Protein AF-A0A7U9SPT0-F1 (afdb_monomer)

Seq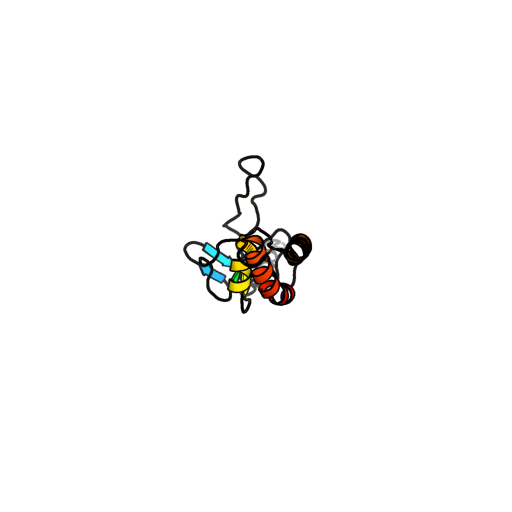uence (138 aa):
MKIDYNADRRRLTSGESEENMQTIKSGEHVFEIVDKVPCGYMIWNIGTNMVDGYLPLCRLKAAQPFQGGREIEVDTLKAIKVDGAQIILEAIGGGQDTPEKMEAYIKRYRNAKPGTWSYRQVQRMKAALPIMRKFAWN

Structure (mmCIF, N/CA/C/O backbone):
data_AF-A0A7U9SPT0-F1
#
_entry.id   AF-A0A7U9SPT0-F1
#
loop_
_atom_site.group_PDB
_atom_site.id
_atom_site.type_symbol
_atom_site.label_atom_id
_atom_site.label_alt_id
_atom_site.label_comp_id
_atom_site.label_asym_id
_atom_site.label_entity_id
_atom_site.label_seq_id
_atom_site.pdbx_PDB_ins_code
_atom_site.Cartn_x
_atom_site.Cartn_y
_atom_site.Cartn_z
_atom_site.occupancy
_atom_site.B_iso_or_equiv
_atom_site.auth_seq_id
_atom_site.auth_comp_id
_atom_site.auth_asym_id
_atom_site.auth_atom_id
_atom_site.pdbx_PDB_model_num
ATOM 1 N N . MET A 1 1 ? -47.749 20.061 38.892 1.00 45.03 1 MET A N 1
ATOM 2 C CA . MET A 1 1 ? -47.460 18.951 37.962 1.00 45.03 1 MET A CA 1
ATOM 3 C C . MET A 1 1 ? -45.988 19.067 37.584 1.00 45.03 1 MET A C 1
ATOM 5 O O . MET A 1 1 ? -45.636 19.998 36.875 1.00 45.03 1 MET A O 1
ATOM 9 N N . LYS A 1 2 ? -45.105 18.275 38.208 1.00 41.06 2 LYS A N 1
ATOM 10 C CA . LYS A 1 2 ? -43.655 18.342 37.959 1.00 41.06 2 LYS A CA 1
ATOM 11 C C . LYS A 1 2 ? -43.344 17.457 36.755 1.00 41.06 2 LYS A C 1
ATOM 13 O O . LYS A 1 2 ? -43.659 16.274 36.783 1.00 41.06 2 LYS A O 1
ATOM 18 N N . ILE A 1 3 ? -42.796 18.053 35.703 1.00 46.25 3 ILE A N 1
ATOM 19 C CA . ILE A 1 3 ? -42.290 17.330 34.538 1.00 46.25 3 ILE A CA 1
ATOM 20 C C . ILE A 1 3 ? -40.880 16.865 34.910 1.00 46.25 3 ILE A C 1
ATOM 22 O O . ILE A 1 3 ? -39.985 17.692 35.084 1.00 46.25 3 ILE A O 1
ATOM 26 N N . ASP A 1 4 ? -40.692 15.558 35.088 1.00 43.16 4 ASP A N 1
ATOM 27 C CA . ASP A 1 4 ? -39.376 14.967 35.339 1.00 43.16 4 ASP A CA 1
ATOM 28 C C . ASP A 1 4 ? -38.558 14.936 34.039 1.00 43.16 4 ASP A C 1
ATOM 30 O O . ASP A 1 4 ? -38.609 13.992 33.253 1.00 43.16 4 ASP A O 1
ATOM 34 N N 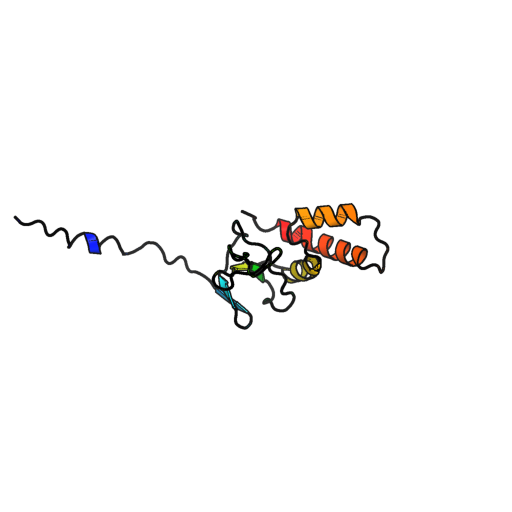. TYR A 1 5 ? -37.750 15.978 33.839 1.00 46.41 5 TYR A N 1
ATOM 35 C CA . TYR A 1 5 ? -36.860 16.178 32.682 1.00 46.41 5 TYR A CA 1
ATOM 36 C C . TYR A 1 5 ? -35.788 15.076 32.501 1.00 46.41 5 TYR A C 1
ATOM 38 O O . TYR A 1 5 ? -35.106 15.018 31.479 1.00 46.41 5 TYR A O 1
ATOM 46 N N . ASN A 1 6 ? -35.623 14.196 33.494 1.00 51.50 6 ASN A N 1
ATOM 47 C CA . ASN A 1 6 ? -34.621 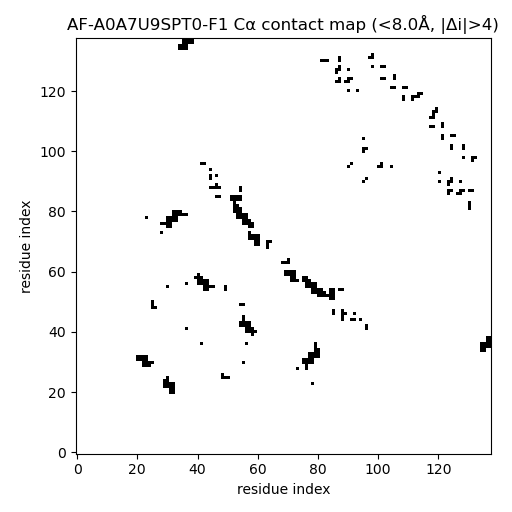13.126 33.507 1.00 51.50 6 ASN A CA 1
ATOM 48 C C . ASN A 1 6 ? -35.141 11.775 32.985 1.00 51.50 6 ASN A C 1
ATOM 50 O O . ASN A 1 6 ? -34.344 10.849 32.816 1.00 51.50 6 ASN A O 1
ATOM 54 N N . ALA A 1 7 ? -36.445 11.643 32.720 1.00 47.44 7 ALA A N 1
ATOM 55 C CA . ALA A 1 7 ? -37.024 10.413 32.178 1.00 47.44 7 ALA A CA 1
ATOM 56 C C . ALA A 1 7 ? -36.865 10.303 30.648 1.00 47.44 7 ALA A C 1
ATOM 58 O O . ALA A 1 7 ? -36.683 9.199 30.136 1.00 47.44 7 ALA A O 1
ATOM 59 N N . ASP A 1 8 ? -36.829 11.433 29.932 1.00 42.84 8 ASP A N 1
ATOM 60 C CA . ASP A 1 8 ? -36.729 11.453 28.462 1.00 42.84 8 ASP A CA 1
ATOM 61 C C . ASP A 1 8 ? -35.293 11.392 27.926 1.00 42.84 8 ASP A C 1
ATOM 63 O O . ASP A 1 8 ? -35.071 11.057 26.763 1.00 42.84 8 ASP A O 1
ATOM 67 N N . ARG A 1 9 ? -34.277 11.614 28.770 1.00 44.53 9 ARG A N 1
ATOM 68 C CA . ARG A 1 9 ? -32.869 11.537 28.338 1.00 44.53 9 ARG A CA 1
ATOM 69 C C . ARG A 1 9 ? -32.308 10.112 28.283 1.00 44.53 9 ARG A C 1
ATOM 71 O O . ARG A 1 9 ? -31.239 9.910 27.721 1.00 44.53 9 ARG A O 1
ATOM 78 N N . ARG A 1 10 ? -33.021 9.119 28.834 1.00 42.81 10 ARG A N 1
ATOM 79 C CA . ARG A 1 10 ? -32.641 7.692 28.758 1.00 42.81 10 ARG A CA 1
ATOM 80 C C . ARG A 1 10 ? -33.247 6.952 27.565 1.00 42.81 10 ARG A C 1
ATOM 82 O O . ARG A 1 10 ? -33.009 5.760 27.419 1.00 42.81 10 ARG A O 1
ATOM 89 N N . ARG A 1 11 ? -34.028 7.635 26.722 1.00 40.56 11 ARG A N 1
ATOM 90 C CA . ARG A 1 11 ? -34.641 7.050 25.519 1.00 40.56 11 ARG A CA 1
ATOM 91 C C . ARG A 1 11 ? -33.990 7.502 24.204 1.00 40.56 11 ARG A C 1
ATOM 93 O O . ARG A 1 11 ? -34.453 7.113 23.142 1.00 40.56 11 ARG A O 1
ATOM 100 N N . LEU A 1 12 ? -32.904 8.276 24.284 1.00 45.22 12 LEU A N 1
ATOM 101 C CA . LEU A 1 12 ? -32.119 8.763 23.139 1.00 45.22 12 LEU A CA 1
ATOM 102 C C . LEU A 1 12 ? -30.729 8.106 23.022 1.00 45.22 12 LEU A C 1
ATOM 104 O O . LEU A 1 12 ? -29.913 8.548 22.227 1.00 45.22 12 LEU A O 1
ATOM 108 N N . THR A 1 13 ? -30.448 7.045 23.787 1.00 48.00 13 THR A N 1
ATOM 109 C CA . THR A 1 13 ? -29.174 6.295 23.723 1.00 48.00 13 THR A CA 1
ATOM 110 C C . THR A 1 13 ? -29.396 4.810 23.448 1.00 48.00 13 THR A C 1
ATOM 112 O O . THR A 1 13 ? -28.763 3.948 24.053 1.00 48.00 13 THR A O 1
ATOM 115 N N . SER A 1 14 ? -30.346 4.491 22.578 1.00 47.62 14 SER A N 1
ATOM 116 C CA . SER A 1 14 ? -30.596 3.119 22.144 1.00 47.62 14 SER A CA 1
ATOM 117 C C . SER A 1 14 ? -30.847 3.115 20.644 1.00 47.62 14 SER A C 1
ATOM 119 O O . SER A 1 14 ? -31.975 3.349 20.215 1.00 47.62 14 SER A O 1
ATOM 121 N N . GLY A 1 15 ? -29.788 2.849 19.873 1.00 49.12 15 GLY A N 1
ATOM 122 C CA . GLY A 1 15 ? -29.923 2.341 18.509 1.00 49.12 15 GLY A CA 1
ATOM 123 C C . GLY A 1 15 ? -29.281 3.146 17.379 1.00 49.12 15 GLY A C 1
ATOM 124 O O . GLY A 1 15 ? -29.824 3.113 16.281 1.00 49.12 15 GLY A O 1
ATOM 125 N N . GLU A 1 16 ? -28.148 3.823 17.587 1.00 48.31 16 GLU A N 1
ATOM 126 C CA . GLU A 1 16 ? -27.241 4.057 16.453 1.00 48.31 16 GLU A CA 1
ATOM 127 C C . GLU A 1 16 ? -26.410 2.782 16.284 1.00 48.31 16 GLU A C 1
ATOM 129 O O . GLU A 1 16 ? -25.759 2.314 17.215 1.00 48.31 16 GLU A O 1
ATOM 134 N N . SER A 1 17 ? -26.586 2.149 15.130 1.00 46.91 17 SER A N 1
ATOM 135 C CA . SER A 1 17 ? -26.110 0.823 14.761 1.00 46.91 17 SER A CA 1
ATOM 136 C C . SER A 1 17 ? -24.644 0.584 15.126 1.00 46.91 17 SER A C 1
ATOM 138 O O . SER A 1 17 ? -23.757 1.229 14.570 1.00 46.91 17 SER A O 1
ATOM 140 N N . GLU A 1 18 ? -24.387 -0.431 15.957 1.00 50.00 18 GLU A N 1
ATOM 141 C CA . GLU A 1 18 ? -23.188 -1.260 15.806 1.00 50.00 18 GLU A CA 1
ATOM 142 C C . GLU A 1 18 ? -23.271 -1.885 14.404 1.00 50.00 18 GLU A C 1
ATOM 144 O O . GLU A 1 18 ? -23.750 -3.004 14.218 1.00 50.00 18 GLU A O 1
ATOM 149 N N . GLU A 1 19 ? -22.907 -1.118 13.372 1.00 57.28 19 GLU A N 1
ATOM 150 C CA . GLU A 1 19 ? -22.562 -1.690 12.079 1.00 57.28 19 GLU A CA 1
ATOM 151 C C . GLU A 1 19 ? -21.536 -2.777 12.378 1.00 57.28 19 GLU A C 1
ATOM 153 O O . GLU A 1 19 ? -20.555 -2.513 13.069 1.00 57.28 19 GLU A O 1
ATOM 158 N N . ASN A 1 20 ? -21.820 -4.011 11.953 1.00 59.94 20 ASN A N 1
ATOM 159 C CA . ASN A 1 20 ? -20.987 -5.185 12.194 1.00 59.94 20 ASN A CA 1
ATOM 160 C C . ASN A 1 20 ? -19.541 -4.899 11.768 1.00 59.94 20 ASN A C 1
ATOM 162 O O . ASN A 1 20 ? -19.173 -5.128 10.615 1.00 59.94 20 ASN A O 1
ATOM 166 N N . MET A 1 21 ? -18.733 -4.386 12.695 1.00 69.62 21 MET A N 1
ATOM 167 C CA . MET A 1 21 ? -17.370 -3.957 12.438 1.00 69.62 21 MET A CA 1
ATOM 168 C C . MET A 1 21 ? -16.524 -5.218 12.330 1.00 69.62 21 MET A C 1
ATOM 170 O O . MET A 1 21 ? -16.062 -5.786 13.321 1.00 69.62 21 MET A O 1
ATOM 174 N N . GLN A 1 22 ? -16.408 -5.725 11.105 1.00 93.25 22 GLN A N 1
ATOM 175 C CA . GLN A 1 22 ? -15.621 -6.914 10.832 1.00 93.25 22 GLN A CA 1
ATOM 176 C C . GLN A 1 22 ? -14.145 -6.571 10.997 1.00 93.25 22 GLN A C 1
ATOM 178 O O . GLN A 1 22 ? -13.674 -5.537 10.528 1.00 93.25 22 GLN A O 1
ATOM 183 N N . THR A 1 23 ? -13.405 -7.449 11.666 1.00 96.06 23 THR A N 1
ATOM 184 C CA . THR A 1 23 ? -11.971 -7.268 11.886 1.00 96.06 23 THR A CA 1
ATOM 185 C C . THR A 1 23 ? -11.195 -8.498 11.451 1.00 96.06 23 THR A C 1
ATOM 187 O O . THR A 1 23 ? -11.719 -9.613 11.410 1.00 96.06 23 THR A O 1
ATOM 190 N N . ILE A 1 24 ? -9.921 -8.294 11.130 1.00 96.19 24 ILE A N 1
ATOM 191 C CA . ILE A 1 24 ? -8.961 -9.361 10.874 1.00 96.19 24 ILE A CA 1
ATOM 192 C C . ILE A 1 24 ? -7.696 -9.129 11.693 1.00 96.19 24 ILE A C 1
ATOM 194 O O . ILE A 1 24 ? -7.238 -8.000 11.849 1.00 96.19 24 ILE A O 1
ATOM 198 N N . LYS A 1 25 ? -7.120 -10.210 12.221 1.00 95.38 25 LYS A N 1
ATOM 199 C CA . LYS A 1 25 ? -5.864 -10.173 12.972 1.00 95.38 25 LYS A CA 1
ATOM 200 C C . LYS A 1 25 ? -4.709 -10.650 12.093 1.00 95.38 25 LYS A C 1
ATOM 202 O O . LYS A 1 25 ? -4.804 -11.720 11.498 1.00 95.38 25 LYS A O 1
ATOM 207 N N . SER A 1 26 ? -3.615 -9.891 12.067 1.00 93.31 26 SER A N 1
ATOM 208 C CA . SER A 1 26 ? -2.333 -10.312 11.489 1.00 93.31 26 SER A CA 1
ATOM 209 C C . SER A 1 26 ? -1.216 -10.063 12.499 1.00 93.31 26 SER A C 1
ATOM 211 O O . SER A 1 26 ? -0.914 -8.915 12.828 1.00 93.31 26 SER A O 1
ATOM 213 N N . GLY A 1 27 ? -0.626 -11.134 13.036 1.00 91.19 27 GLY A N 1
ATOM 214 C CA . GLY A 1 27 ? 0.336 -11.033 14.136 1.00 91.19 27 GLY A CA 1
ATOM 215 C C . GLY A 1 27 ? -0.282 -10.372 15.374 1.00 91.19 27 GLY A C 1
ATOM 216 O O . GLY A 1 27 ? -1.294 -10.843 15.894 1.00 91.19 27 GLY A O 1
ATOM 217 N N . GLU A 1 28 ? 0.320 -9.280 15.839 1.00 92.81 28 GLU A N 1
ATOM 218 C CA . GLU A 1 28 ? -0.157 -8.490 16.985 1.00 92.81 28 GLU A CA 1
ATOM 219 C C . GLU A 1 28 ? -1.158 -7.393 16.592 1.00 92.81 28 GLU A C 1
ATOM 221 O O . GLU A 1 28 ? -1.758 -6.762 17.459 1.00 92.81 28 GLU A O 1
ATOM 226 N N . HIS A 1 29 ? -1.371 -7.175 15.294 1.00 95.12 29 HIS A N 1
ATOM 227 C CA . HIS A 1 29 ? -2.207 -6.095 14.789 1.00 95.12 29 HIS A CA 1
ATOM 228 C C . HIS A 1 29 ? -3.624 -6.573 14.470 1.00 95.12 29 HIS A C 1
ATOM 230 O O . HIS A 1 29 ? -3.825 -7.653 13.907 1.00 95.12 29 HIS A O 1
ATOM 236 N N . VAL A 1 30 ? -4.605 -5.735 14.802 1.00 95.94 30 VAL A N 1
ATOM 237 C CA . VAL A 1 30 ? -6.014 -5.913 14.444 1.00 95.94 30 VAL A CA 1
ATOM 238 C C . VAL A 1 30 ? -6.384 -4.827 13.444 1.00 95.94 30 VAL A C 1
ATOM 240 O O . VAL 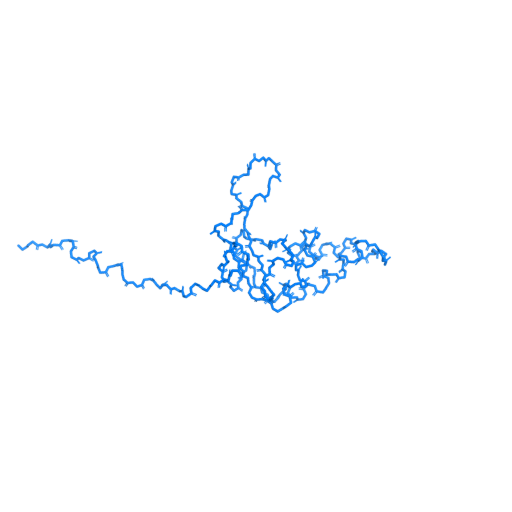A 1 30 ? -6.083 -3.656 13.656 1.00 95.94 30 VAL A O 1
ATOM 243 N N . PHE A 1 31 ? -7.018 -5.232 12.352 1.00 97.31 31 PHE A N 1
ATOM 244 C CA . PHE A 1 31 ? -7.419 -4.362 11.258 1.00 97.31 31 PHE A CA 1
ATOM 245 C C . PHE A 1 31 ? -8.935 -4.371 11.148 1.00 97.31 31 PHE A C 1
ATOM 247 O O . PHE A 1 31 ? -9.545 -5.438 11.082 1.00 97.31 31 PHE A O 1
ATOM 254 N N . GLU A 1 32 ? -9.533 -3.192 11.077 1.00 97.62 32 GLU A N 1
ATOM 255 C CA . GLU A 1 32 ? -10.931 -3.028 10.685 1.00 97.62 32 GLU A CA 1
ATOM 256 C C . GLU A 1 32 ? -11.075 -3.247 9.173 1.00 97.62 32 GLU A C 1
ATOM 258 O O . GLU A 1 32 ? -10.324 -2.680 8.375 1.00 97.62 32 GLU A O 1
ATOM 263 N N . ILE A 1 33 ? -12.019 -4.089 8.764 1.00 96.81 33 ILE A N 1
ATOM 264 C CA . ILE A 1 33 ? -12.279 -4.368 7.353 1.00 96.81 33 ILE A CA 1
ATOM 265 C C . ILE A 1 33 ? -13.145 -3.248 6.779 1.00 96.81 33 ILE A C 1
ATOM 267 O O . ILE A 1 33 ? -14.207 -2.941 7.310 1.00 96.81 33 ILE A O 1
ATOM 271 N N . VAL A 1 34 ? -12.692 -2.666 5.670 1.00 96.06 34 VAL A N 1
ATOM 272 C CA . VAL A 1 34 ? -13.379 -1.585 4.955 1.00 96.06 34 VAL A CA 1
ATOM 273 C C . VAL A 1 34 ? -13.456 -1.886 3.459 1.00 96.06 34 VAL A C 1
ATOM 275 O O . VAL A 1 34 ? -12.598 -2.574 2.905 1.00 96.06 34 VAL A O 1
ATOM 278 N N . ASP A 1 35 ? -14.455 -1.325 2.779 1.00 94.25 35 ASP A N 1
ATOM 279 C CA . ASP A 1 35 ? -14.688 -1.581 1.346 1.00 94.25 35 ASP A CA 1
ATOM 280 C C . ASP A 1 35 ? -13.865 -0.678 0.409 1.00 94.25 35 ASP A C 1
ATOM 282 O O . ASP A 1 35 ? -13.779 -0.914 -0.798 1.00 94.25 35 ASP A O 1
ATOM 286 N N . LYS A 1 36 ? -13.270 0.391 0.946 1.00 94.31 36 LYS A N 1
ATOM 287 C CA . LYS A 1 36 ? -12.526 1.405 0.187 1.00 94.31 36 LYS A CA 1
ATOM 288 C C . LYS A 1 36 ? -11.410 2.022 1.013 1.00 94.31 36 LYS A C 1
ATOM 290 O O . LYS A 1 36 ? -11.478 2.003 2.239 1.00 94.31 36 LYS A O 1
ATOM 295 N N . VAL A 1 37 ? -10.410 2.603 0.349 1.00 95.56 37 VAL A N 1
ATOM 296 C CA . VAL A 1 37 ? -9.299 3.288 1.030 1.00 95.56 37 VAL A CA 1
ATOM 297 C C . VAL A 1 37 ? -9.832 4.591 1.633 1.00 95.56 37 VAL A C 1
ATOM 299 O O . VAL A 1 37 ? -10.262 5.456 0.867 1.00 95.56 37 VAL A O 1
ATOM 302 N N . PRO A 1 38 ? -9.852 4.764 2.969 1.00 95.56 38 PRO A N 1
ATOM 303 C CA . PRO A 1 38 ? -10.352 5.994 3.571 1.00 95.56 38 PRO A CA 1
ATOM 304 C C . PRO A 1 38 ? -9.377 7.159 3.378 1.00 95.56 38 PRO A C 1
ATOM 306 O O . PRO A 1 38 ? -8.165 6.963 3.291 1.00 95.56 38 PRO A O 1
ATOM 309 N N . CYS A 1 39 ? -9.899 8.386 3.395 1.00 93.75 39 CYS A N 1
ATOM 310 C CA . CYS A 1 39 ? -9.072 9.584 3.280 1.00 93.75 3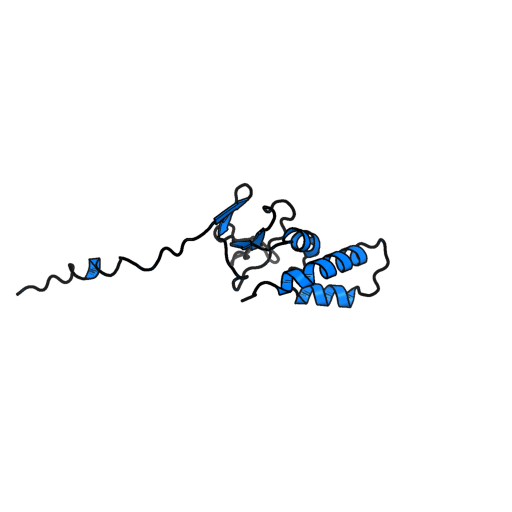9 CYS A CA 1
ATOM 311 C C . CYS A 1 39 ? -8.013 9.630 4.398 1.00 93.75 39 CYS A C 1
ATOM 313 O O . CYS A 1 39 ? -8.296 9.348 5.566 1.00 93.75 39 CYS A O 1
ATOM 315 N N . GLY A 1 40 ? -6.775 9.960 4.024 1.00 93.62 40 GLY A N 1
ATOM 316 C CA . GLY A 1 40 ? -5.623 9.994 4.930 1.00 93.62 40 GLY A CA 1
ATOM 317 C C . GLY A 1 40 ? -4.975 8.633 5.207 1.00 93.62 40 GLY A C 1
ATOM 318 O O . GLY A 1 40 ? -3.936 8.596 5.868 1.00 93.62 40 GLY A O 1
ATOM 319 N N . TYR A 1 41 ? -5.536 7.535 4.691 1.00 96.38 41 TYR A N 1
ATOM 320 C CA . TYR A 1 41 ? -4.913 6.215 4.746 1.00 96.38 41 TYR A CA 1
ATOM 321 C C . TYR A 1 41 ? -4.111 5.925 3.475 1.00 96.38 41 TYR A C 1
ATOM 323 O O . TYR A 1 41 ? -4.393 6.430 2.391 1.00 96.38 41 TYR A O 1
ATOM 331 N N . MET A 1 42 ? -3.099 5.079 3.622 1.00 95.06 42 MET A N 1
ATOM 332 C CA . MET A 1 42 ? -2.244 4.571 2.555 1.00 95.06 42 MET A CA 1
ATOM 333 C C . MET A 1 42 ? -2.025 3.072 2.736 1.00 95.06 42 MET A C 1
ATOM 335 O O . MET A 1 42 ? -2.220 2.538 3.829 1.00 95.06 42 MET A O 1
ATOM 339 N N . ILE A 1 43 ? -1.586 2.391 1.679 1.00 96.06 43 ILE A N 1
ATOM 340 C CA . ILE A 1 43 ? -1.254 0.969 1.771 1.00 96.06 43 ILE A CA 1
ATOM 341 C C . ILE A 1 43 ? 0.009 0.803 2.619 1.00 96.06 43 ILE A C 1
ATOM 343 O O . ILE A 1 43 ? 1.056 1.389 2.329 1.00 96.06 43 ILE A O 1
ATOM 347 N N . TRP A 1 44 ? -0.067 -0.033 3.651 1.00 94.88 44 TRP A N 1
ATOM 348 C CA . TRP A 1 44 ? 1.073 -0.297 4.513 1.00 94.88 44 TRP A CA 1
ATOM 349 C C . TRP A 1 44 ? 1.995 -1.348 3.885 1.00 94.88 44 TRP A C 1
ATOM 351 O O . TRP A 1 44 ? 1.634 -2.511 3.719 1.00 94.88 44 TRP A O 1
ATOM 361 N N . ASN A 1 45 ? 3.217 -0.951 3.535 1.00 92.31 45 ASN A N 1
ATOM 362 C CA . ASN A 1 45 ? 4.215 -1.847 2.951 1.00 92.31 45 ASN A CA 1
ATOM 363 C C . ASN A 1 45 ? 4.833 -2.793 4.001 1.00 92.31 45 ASN A C 1
ATOM 365 O O . ASN A 1 45 ? 5.960 -2.585 4.447 1.00 92.31 45 ASN A O 1
ATOM 369 N N . ILE A 1 46 ? 4.075 -3.819 4.393 1.00 90.06 46 ILE A N 1
ATOM 370 C CA . ILE A 1 46 ? 4.503 -4.886 5.317 1.00 90.06 46 ILE A CA 1
ATOM 371 C C . ILE A 1 46 ? 4.736 -6.233 4.619 1.00 90.06 46 ILE A C 1
ATOM 373 O O . ILE A 1 46 ? 5.097 -7.208 5.278 1.00 90.06 46 ILE A O 1
ATOM 377 N N . GLY A 1 47 ? 4.566 -6.287 3.292 1.00 85.88 47 GLY A N 1
ATOM 378 C CA . GLY A 1 47 ? 4.799 -7.482 2.480 1.00 85.88 47 GLY A CA 1
ATOM 379 C C . GLY A 1 47 ? 3.997 -8.694 2.962 1.00 85.88 47 GLY A C 1
ATOM 380 O O . GLY A 1 47 ? 2.827 -8.579 3.316 1.00 85.88 47 GLY A O 1
ATOM 381 N N . THR A 1 48 ? 4.658 -9.848 3.039 1.00 86.94 48 THR A N 1
ATOM 382 C CA . THR A 1 48 ? 4.066 -11.145 3.417 1.00 86.94 48 THR A CA 1
ATOM 383 C C . THR A 1 48 ? 3.596 -11.233 4.872 1.00 86.94 48 THR A C 1
ATOM 385 O O . THR A 1 48 ? 3.092 -12.271 5.282 1.00 86.94 48 THR A O 1
ATOM 388 N N . ASN A 1 49 ? 3.765 -10.176 5.674 1.00 90.38 49 ASN A N 1
ATOM 389 C CA . ASN A 1 49 ? 3.252 -10.127 7.045 1.00 90.38 49 ASN A CA 1
ATOM 390 C C . ASN A 1 49 ? 1.744 -9.835 7.107 1.00 90.38 49 ASN A C 1
ATOM 392 O O . ASN A 1 49 ? 1.171 -9.846 8.197 1.00 90.38 49 ASN A O 1
ATOM 396 N N . MET A 1 50 ? 1.101 -9.540 5.971 1.00 94.25 50 MET A N 1
ATOM 397 C CA . MET A 1 50 ? -0.354 -9.444 5.889 1.00 94.25 50 MET A CA 1
ATOM 398 C C . MET A 1 50 ? -0.978 -10.780 5.490 1.00 94.25 50 MET A C 1
ATOM 400 O O . MET A 1 50 ? -0.445 -11.484 4.634 1.00 94.25 50 MET A O 1
ATOM 404 N N . VAL A 1 51 ? -2.139 -11.084 6.075 1.00 93.81 51 VAL A N 1
ATOM 405 C CA . VAL A 1 51 ? -2.965 -12.236 5.695 1.00 93.81 51 VAL A CA 1
ATOM 406 C C . VAL A 1 51 ? -3.322 -12.185 4.205 1.00 93.81 51 VAL A C 1
ATOM 408 O O . VAL A 1 51 ? -3.726 -11.143 3.683 1.00 93.81 51 VAL A O 1
ATOM 411 N N . ASP A 1 52 ? -3.219 -13.331 3.533 1.00 94.12 52 ASP A N 1
ATOM 412 C CA . ASP A 1 52 ? -3.548 -13.465 2.115 1.00 94.12 52 ASP A CA 1
ATOM 413 C C . ASP A 1 52 ? -4.975 -13.008 1.792 1.00 94.12 52 ASP A C 1
ATOM 415 O O . ASP A 1 52 ? -5.935 -13.289 2.510 1.00 94.12 52 ASP A O 1
ATOM 419 N N . GLY A 1 53 ? -5.106 -12.293 0.672 1.00 94.75 53 GLY A N 1
ATOM 420 C CA . GLY A 1 53 ? -6.375 -11.717 0.224 1.00 94.75 53 GLY A CA 1
ATOM 421 C C . GLY A 1 53 ? -6.752 -10.400 0.906 1.00 94.75 53 GLY A C 1
ATOM 422 O O . GLY A 1 53 ? -7.800 -9.844 0.582 1.00 94.75 53 GLY A O 1
ATOM 423 N N . TYR A 1 54 ? -5.916 -9.871 1.804 1.00 96.38 54 TYR A N 1
ATOM 424 C CA . TYR A 1 54 ? -6.149 -8.582 2.452 1.00 96.38 54 TYR A CA 1
ATOM 425 C C . TYR A 1 54 ? -5.020 -7.596 2.177 1.00 96.38 54 TYR A C 1
ATOM 427 O O . TYR A 1 54 ? -3.836 -7.918 2.254 1.00 96.38 54 TYR A O 1
ATOM 435 N N . LEU A 1 55 ? -5.407 -6.364 1.866 1.00 96.62 55 LEU A N 1
ATOM 436 C CA . LEU A 1 55 ? -4.507 -5.246 1.647 1.00 96.62 55 LEU A CA 1
ATOM 437 C C . LEU A 1 55 ? -4.515 -4.360 2.903 1.00 96.62 55 LEU A C 1
ATOM 439 O O . LEU A 1 55 ? -5.565 -3.798 3.219 1.00 96.62 55 LEU A O 1
ATOM 443 N N . PRO A 1 56 ? -3.394 -4.233 3.631 1.00 97.25 56 PRO A N 1
ATOM 444 C CA . PRO A 1 56 ? -3.336 -3.479 4.871 1.00 97.25 56 PRO A CA 1
ATOM 445 C C . PRO A 1 56 ? -3.247 -1.983 4.579 1.00 97.25 56 PRO A C 1
ATOM 447 O O . PRO A 1 56 ? -2.507 -1.541 3.700 1.00 97.25 56 PRO A O 1
ATOM 450 N N . LEU A 1 57 ? -3.965 -1.202 5.369 1.00 97.44 57 LEU A N 1
ATOM 451 C CA . LEU A 1 57 ? -4.012 0.246 5.322 1.00 97.44 57 LEU A CA 1
ATOM 452 C C . LEU A 1 57 ? -3.565 0.818 6.664 1.00 97.44 57 LEU A C 1
ATOM 454 O O . LEU A 1 57 ? -3.983 0.363 7.732 1.00 97.44 57 LEU A O 1
ATOM 458 N N . CYS A 1 58 ? -2.756 1.864 6.600 1.00 96.75 58 CYS A N 1
ATOM 459 C CA . CYS A 1 58 ? -2.339 2.634 7.760 1.00 96.75 58 CYS A CA 1
ATOM 460 C C . CYS A 1 58 ? -2.441 4.129 7.467 1.00 96.75 58 CYS A C 1
ATOM 462 O O . CYS A 1 58 ? -2.546 4.551 6.316 1.00 96.75 58 CYS A O 1
ATOM 464 N N . ARG A 1 59 ? -2.379 4.940 8.518 1.00 96.06 59 ARG A N 1
ATOM 465 C CA . ARG A 1 59 ? -2.176 6.386 8.415 1.00 96.06 59 ARG A CA 1
ATOM 466 C C . ARG A 1 59 ? -0.951 6.778 9.224 1.00 96.06 59 ARG A C 1
ATOM 468 O O . ARG A 1 59 ? -0.580 6.081 10.169 1.00 96.06 59 ARG A O 1
ATOM 475 N N . LEU A 1 60 ? -0.315 7.881 8.850 1.00 94.94 60 LEU A N 1
ATOM 476 C CA . LEU A 1 60 ? 0.777 8.439 9.643 1.00 94.94 60 LEU A CA 1
ATOM 477 C C . LEU A 1 60 ? 0.220 9.119 10.893 1.00 94.94 60 LEU A C 1
ATOM 479 O O . LEU A 1 60 ? -0.843 9.737 10.841 1.00 94.94 60 LEU A O 1
ATOM 483 N N . LYS A 1 61 ? 0.970 9.057 11.995 1.00 94.81 61 LYS A N 1
ATOM 484 C CA . LYS A 1 61 ? 0.686 9.886 13.169 1.00 94.81 61 LYS A CA 1
ATOM 485 C C . LYS A 1 61 ? 0.754 11.366 12.788 1.00 94.81 61 LYS A C 1
ATOM 487 O O . LYS A 1 61 ? 1.646 11.778 12.042 1.00 94.81 61 LYS A O 1
ATOM 492 N N . ALA A 1 62 ? -0.157 12.168 13.339 1.00 91.56 62 ALA A N 1
ATOM 493 C CA . ALA A 1 62 ? -0.197 13.612 13.098 1.00 91.56 62 ALA A CA 1
ATOM 494 C C . ALA A 1 62 ? 1.091 14.317 13.564 1.00 91.56 62 ALA A C 1
ATOM 496 O O . ALA A 1 62 ? 1.592 15.213 12.888 1.00 91.56 62 ALA A O 1
ATOM 497 N N . ALA A 1 63 ? 1.645 13.877 14.696 1.00 93.69 63 ALA A N 1
ATOM 498 C CA . ALA A 1 63 ? 2.954 14.293 15.176 1.00 93.69 63 ALA A CA 1
ATOM 499 C C . ALA A 1 63 ? 3.991 13.221 14.832 1.00 93.69 63 ALA A C 1
ATOM 501 O O . ALA A 1 63 ? 3.803 12.047 15.147 1.00 93.69 63 ALA A O 1
ATOM 502 N N .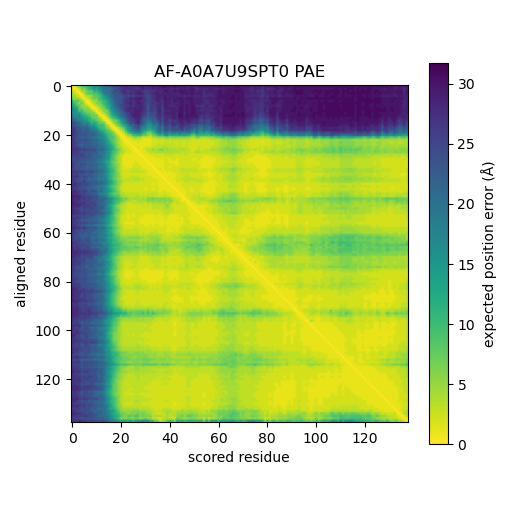 GLN A 1 64 ? 5.083 13.638 14.195 1.00 95.00 64 GLN A N 1
ATOM 503 C CA . GLN A 1 64 ? 6.225 12.779 13.907 1.00 95.00 64 GLN A CA 1
ATOM 504 C C . GLN A 1 64 ? 7.361 13.097 14.882 1.00 95.00 64 GLN A C 1
ATOM 506 O O . GLN A 1 64 ? 7.565 14.268 15.208 1.00 95.00 64 GLN A O 1
ATOM 511 N N . PRO A 1 65 ? 8.130 12.091 15.327 1.00 92.06 65 PRO A N 1
ATOM 512 C CA . PRO A 1 65 ? 9.200 12.299 16.303 1.00 92.06 65 PRO A CA 1
ATOM 513 C C . PRO A 1 65 ? 10.344 13.171 15.760 1.00 92.06 65 PRO A C 1
ATOM 515 O O . PRO A 1 65 ? 11.090 13.766 16.532 1.00 92.06 65 PRO A O 1
ATOM 518 N N . PHE A 1 66 ? 10.492 13.248 14.435 1.00 92.25 66 PHE A N 1
ATOM 519 C CA . PHE A 1 66 ? 11.478 14.077 13.747 1.00 92.25 66 PHE A CA 1
ATOM 520 C C . PHE A 1 66 ? 11.039 14.366 12.303 1.00 92.25 66 PHE A C 1
ATOM 522 O O . PHE A 1 66 ? 10.154 13.702 11.752 1.00 92.25 66 PHE A O 1
ATOM 529 N N . GLN A 1 67 ? 11.677 15.349 11.663 1.00 91.56 67 GLN A N 1
ATOM 530 C CA . GLN A 1 67 ? 11.418 15.693 10.264 1.00 91.56 67 GLN A CA 1
ATOM 531 C C . GLN A 1 67 ? 11.721 14.507 9.337 1.00 91.56 67 GLN A C 1
ATOM 533 O O . GLN A 1 67 ? 12.828 13.979 9.324 1.00 91.56 67 GLN A O 1
ATOM 538 N N . GLY A 1 68 ? 10.735 14.107 8.532 1.00 88.19 68 GLY A N 1
ATOM 539 C CA . GLY A 1 68 ? 10.836 12.929 7.664 1.00 88.19 68 GLY A CA 1
ATOM 540 C C . GLY A 1 68 ? 10.480 11.607 8.353 1.00 88.19 68 GLY A C 1
ATOM 541 O O . GLY A 1 68 ? 10.526 10.562 7.703 1.00 88.19 68 GLY A O 1
ATOM 542 N N . GLY A 1 69 ? 10.089 11.644 9.632 1.00 90.88 69 GLY A N 1
ATOM 543 C CA . GLY A 1 69 ? 9.479 10.510 10.317 1.00 90.88 69 GLY A CA 1
ATOM 544 C C . GLY A 1 69 ? 8.239 10.009 9.573 1.00 90.88 69 GLY A C 1
ATOM 545 O O . GLY A 1 69 ? 7.497 10.785 8.966 1.00 90.88 69 GLY A O 1
ATOM 546 N N . ARG A 1 70 ? 8.042 8.689 9.596 1.00 91.38 70 ARG A N 1
ATOM 547 C CA . ARG A 1 70 ? 6.884 8.006 8.999 1.00 91.38 70 ARG A CA 1
ATOM 548 C C . ARG A 1 70 ? 6.284 6.992 9.966 1.00 91.38 70 ARG A C 1
ATOM 550 O O . ARG A 1 70 ? 5.972 5.866 9.590 1.00 91.38 70 ARG A O 1
ATOM 557 N N . GLU A 1 71 ? 6.186 7.386 11.228 1.00 94.69 71 GLU A N 1
ATOM 558 C CA . GLU A 1 71 ? 5.528 6.595 12.255 1.00 94.69 71 GLU A CA 1
ATOM 559 C C . GLU A 1 71 ? 4.029 6.513 11.962 1.00 94.69 71 GLU A C 1
ATOM 561 O O . GLU A 1 71 ? 3.386 7.523 11.654 1.00 94.69 71 GLU A O 1
ATOM 566 N N . ILE A 1 72 ? 3.489 5.300 12.042 1.00 95.06 72 ILE A N 1
ATOM 567 C CA . ILE A 1 72 ? 2.090 5.008 11.744 1.00 95.06 72 ILE A CA 1
ATOM 568 C C . ILE A 1 72 ? 1.241 4.970 13.012 1.00 95.06 72 ILE A C 1
ATOM 570 O O . ILE A 1 72 ? 1.732 4.717 14.113 1.00 95.06 72 ILE A O 1
ATOM 574 N N . GLU A 1 73 ? -0.054 5.191 12.850 1.00 95.50 73 GLU A N 1
ATOM 575 C CA . GLU A 1 73 ? -1.032 5.013 13.913 1.00 95.50 73 GLU A CA 1
ATOM 576 C C . GLU A 1 73 ? -1.578 3.582 13.903 1.00 95.50 73 GLU A C 1
ATOM 578 O O . GLU A 1 73 ? -2.439 3.230 13.098 1.00 95.50 73 GLU A O 1
ATOM 583 N N . VAL A 1 74 ? -1.042 2.748 14.795 1.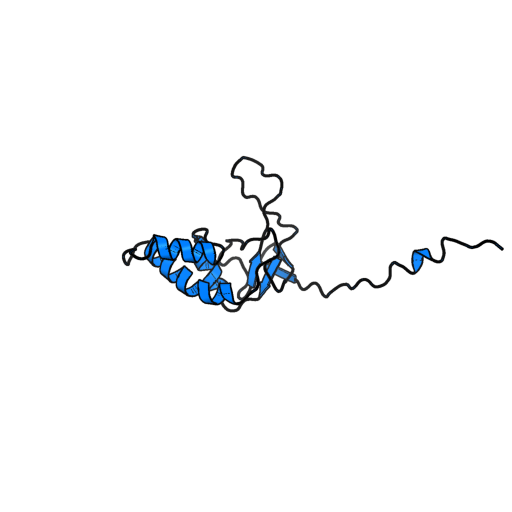00 94.75 74 VAL A N 1
ATOM 584 C CA . VAL A 1 74 ? -1.374 1.316 14.884 1.00 94.75 74 VAL A CA 1
ATOM 585 C C . VAL A 1 74 ? -2.761 1.044 15.473 1.00 94.75 74 VAL A C 1
ATOM 587 O O . VAL A 1 74 ? -3.320 -0.021 15.235 1.00 94.75 74 VAL A O 1
ATOM 590 N N . ASP A 1 75 ? -3.343 2.011 16.183 1.00 93.62 75 ASP A N 1
ATOM 591 C CA . ASP A 1 75 ? -4.637 1.854 16.862 1.00 93.62 75 ASP A CA 1
ATOM 592 C C . ASP A 1 75 ? -5.835 1.963 15.907 1.00 93.62 75 ASP A C 1
ATOM 594 O O . ASP A 1 75 ? -6.967 1.674 16.284 1.00 93.62 75 ASP A O 1
ATOM 598 N N . THR A 1 76 ? -5.603 2.393 14.662 1.00 95.81 76 THR A N 1
ATOM 599 C CA . THR A 1 76 ? -6.670 2.662 13.680 1.00 95.81 76 THR A CA 1
ATOM 600 C C . THR A 1 76 ? -6.487 1.917 12.363 1.00 95.81 76 THR A C 1
ATOM 602 O O . THR A 1 76 ? -7.082 2.289 11.350 1.00 95.81 76 THR A O 1
ATOM 605 N N . LEU A 1 77 ? -5.678 0.854 12.371 1.00 97.56 77 LEU A N 1
ATOM 606 C CA . LEU A 1 77 ? -5.362 0.045 11.197 1.00 97.56 77 LEU A CA 1
ATOM 607 C C . LEU A 1 77 ? -6.613 -0.497 10.500 1.00 97.56 77 LEU A C 1
ATOM 609 O O . LEU A 1 77 ? -7.595 -0.891 11.131 1.00 97.56 77 LEU A O 1
ATOM 613 N N . LYS A 1 78 ? -6.551 -0.538 9.168 1.00 97.75 78 LYS A N 1
ATOM 614 C CA . LYS A 1 78 ? -7.655 -0.986 8.312 1.00 97.75 78 LYS A CA 1
ATOM 615 C C . LYS A 1 78 ? -7.177 -1.975 7.269 1.00 97.75 78 LYS A C 1
ATOM 617 O O . LYS A 1 78 ? -5.993 -2.019 6.959 1.00 97.75 78 LYS A O 1
ATOM 622 N N . ALA A 1 79 ? -8.078 -2.758 6.702 1.00 97.56 79 ALA A N 1
ATOM 623 C CA . ALA A 1 79 ? -7.760 -3.649 5.600 1.00 97.56 79 ALA A CA 1
ATOM 624 C C . ALA A 1 79 ? -8.893 -3.690 4.578 1.00 97.56 79 ALA A C 1
ATOM 626 O O . ALA A 1 79 ? -10.063 -3.646 4.940 1.00 97.56 79 ALA A O 1
ATOM 627 N N . ILE A 1 80 ? -8.539 -3.828 3.302 1.00 96.25 80 ILE A N 1
ATOM 628 C CA . ILE A 1 80 ? -9.503 -4.102 2.230 1.00 96.25 80 ILE A CA 1
ATOM 629 C C . ILE A 1 80 ? -9.318 -5.545 1.792 1.00 96.25 80 ILE A C 1
ATOM 631 O O . ILE A 1 80 ? -8.190 -5.988 1.564 1.00 96.25 80 ILE A O 1
ATOM 635 N N . LYS A 1 81 ? -10.419 -6.277 1.631 1.00 95.75 81 LYS A N 1
ATOM 636 C CA . LYS A 1 81 ? -10.387 -7.603 1.018 1.00 95.75 81 LYS A CA 1
ATOM 637 C C . LYS A 1 81 ? -10.234 -7.463 -0.498 1.00 95.75 81 LYS A C 1
ATOM 639 O O . LYS A 1 81 ? -11.102 -6.903 -1.162 1.00 95.75 81 LYS A O 1
ATOM 644 N N . VAL A 1 82 ? -9.126 -7.955 -1.044 1.00 94.88 82 VAL A N 1
ATOM 645 C CA . VAL A 1 82 ? -8.782 -7.833 -2.465 1.00 94.88 82 VAL A CA 1
ATOM 646 C C . VAL A 1 82 ? -8.134 -9.121 -2.960 1.00 94.88 82 VAL A C 1
ATOM 648 O O . VAL A 1 82 ? -7.049 -9.505 -2.513 1.00 94.88 82 VAL A O 1
ATOM 651 N N . ASP A 1 83 ? -8.747 -9.746 -3.963 1.00 93.94 83 ASP A N 1
ATOM 652 C CA . ASP A 1 83 ? -8.122 -10.853 -4.682 1.00 93.94 83 ASP A CA 1
ATOM 653 C C . ASP A 1 83 ? -6.860 -10.357 -5.400 1.00 93.94 83 ASP A C 1
ATOM 655 O O . ASP A 1 83 ? -6.903 -9.450 -6.237 1.00 93.94 83 ASP A O 1
ATOM 659 N N . GLY A 1 84 ? -5.715 -10.951 -5.057 1.00 94.19 84 GLY A N 1
ATOM 660 C CA . GLY A 1 84 ? -4.408 -10.508 -5.542 1.00 94.19 84 GLY A CA 1
ATOM 661 C C . GLY A 1 84 ? -3.752 -9.407 -4.700 1.00 94.19 84 GLY A C 1
ATOM 662 O O . GLY A 1 84 ? -2.828 -8.759 -5.187 1.00 94.19 84 GLY A O 1
ATOM 663 N N . ALA A 1 85 ? -4.164 -9.213 -3.439 1.00 95.44 85 ALA A N 1
ATOM 664 C CA . ALA A 1 85 ? -3.511 -8.283 -2.508 1.00 95.44 85 ALA A CA 1
ATOM 665 C C . ALA A 1 85 ? -1.977 -8.447 -2.450 1.00 95.44 85 ALA A C 1
ATOM 667 O O . ALA A 1 85 ? -1.254 -7.452 -2.471 1.00 95.44 85 ALA A O 1
ATOM 668 N N . GLN A 1 86 ? -1.464 -9.684 -2.481 1.00 94.69 86 GLN A N 1
ATOM 669 C CA . GLN A 1 86 ? -0.017 -9.933 -2.459 1.00 94.69 86 GLN A CA 1
ATOM 670 C C . GLN A 1 86 ? 0.711 -9.406 -3.707 1.00 94.69 86 GLN A C 1
ATOM 672 O O . GLN A 1 86 ? 1.832 -8.919 -3.602 1.00 94.69 86 GLN A O 1
ATOM 677 N N . ILE A 1 87 ? 0.060 -9.393 -4.878 1.00 96.00 87 ILE A N 1
ATOM 678 C CA . ILE A 1 87 ? 0.631 -8.808 -6.105 1.00 96.00 87 ILE A CA 1
ATOM 679 C C . ILE A 1 87 ? 0.853 -7.301 -5.914 1.00 96.00 87 ILE A C 1
ATOM 681 O O . ILE A 1 87 ? 1.869 -6.756 -6.349 1.00 96.00 87 ILE A O 1
ATOM 685 N N . ILE A 1 88 ? -0.081 -6.625 -5.234 1.00 96.56 88 ILE A N 1
ATOM 686 C CA . ILE A 1 88 ? 0.064 -5.211 -4.877 1.00 96.56 88 ILE A CA 1
ATOM 687 C C . ILE A 1 88 ? 1.199 -5.048 -3.861 1.00 96.56 88 ILE A C 1
ATOM 689 O O . ILE A 1 88 ? 2.098 -4.242 -4.090 1.00 96.56 88 ILE A O 1
ATOM 693 N N . LEU A 1 89 ? 1.205 -5.833 -2.780 1.00 95.62 89 LEU A N 1
ATOM 694 C CA . LEU A 1 89 ? 2.217 -5.746 -1.719 1.00 95.62 89 LEU A CA 1
ATOM 695 C C . LEU A 1 89 ? 3.650 -5.955 -2.239 1.00 95.62 89 LEU A C 1
ATOM 697 O O . LEU A 1 89 ? 4.567 -5.227 -1.859 1.00 95.62 89 LEU A O 1
ATOM 701 N N . GLU A 1 90 ? 3.850 -6.874 -3.182 1.00 93.50 90 GLU A N 1
ATOM 702 C CA . GLU A 1 90 ? 5.146 -7.067 -3.842 1.00 93.50 90 GLU A CA 1
ATOM 703 C C . GLU A 1 90 ? 5.576 -5.882 -4.724 1.00 93.50 90 GLU A C 1
ATOM 705 O O . GLU A 1 90 ? 6.780 -5.627 -4.888 1.00 93.50 90 GLU A O 1
ATOM 710 N N . ALA A 1 91 ? 4.611 -5.178 -5.325 1.00 95.00 91 ALA A N 1
ATOM 711 C CA . ALA A 1 91 ? 4.841 -4.037 -6.208 1.00 95.00 91 ALA A CA 1
ATOM 712 C C . ALA A 1 91 ? 5.127 -2.740 -5.436 1.00 95.00 91 ALA A C 1
ATOM 714 O O . ALA A 1 91 ? 5.960 -1.941 -5.869 1.00 95.00 91 ALA A O 1
ATOM 715 N N . ILE A 1 92 ? 4.495 -2.536 -4.276 1.00 93.81 92 ILE A N 1
ATOM 716 C CA . ILE A 1 92 ? 4.693 -1.324 -3.464 1.00 93.81 92 ILE A CA 1
ATOM 717 C C . ILE A 1 92 ? 6.013 -1.320 -2.685 1.00 93.81 92 ILE A C 1
ATOM 719 O O . ILE A 1 92 ? 6.331 -0.316 -2.050 1.00 93.81 92 ILE A O 1
ATOM 723 N N . GLY A 1 93 ? 6.817 -2.388 -2.759 1.00 84.81 93 GLY A N 1
ATOM 724 C CA . GLY A 1 93 ? 8.156 -2.447 -2.162 1.00 84.81 93 GLY A CA 1
ATOM 725 C C . GLY A 1 93 ? 9.059 -1.259 -2.541 1.00 84.81 93 GLY A C 1
ATOM 726 O O . GLY A 1 93 ? 9.942 -0.888 -1.773 1.00 84.81 93 GLY A O 1
ATOM 727 N N . GLY A 1 94 ? 8.814 -0.630 -3.701 1.00 80.50 94 GLY A N 1
ATOM 728 C CA . GLY A 1 94 ? 9.481 0.599 -4.160 1.00 80.50 94 GLY A CA 1
ATOM 729 C C . GLY A 1 94 ? 8.868 1.925 -3.671 1.00 80.50 94 GLY A C 1
ATOM 730 O O . GLY A 1 94 ? 9.378 2.994 -4.011 1.00 80.50 94 GLY A O 1
ATOM 731 N N . GLY A 1 95 ? 7.784 1.881 -2.891 1.00 86.94 95 GLY A N 1
ATOM 732 C CA . GLY A 1 95 ? 7.065 3.041 -2.349 1.00 86.94 95 GLY A CA 1
ATOM 733 C C . GLY A 1 95 ? 5.970 3.623 -3.254 1.00 86.94 95 GLY A C 1
ATOM 734 O O . GLY A 1 95 ? 5.476 4.715 -2.980 1.00 86.94 95 GLY A O 1
ATOM 735 N N . GLN A 1 96 ? 5.604 2.947 -4.347 1.00 94.69 96 GLN A N 1
ATOM 736 C CA . GLN A 1 96 ? 4.528 3.372 -5.252 1.00 94.69 96 GLN A CA 1
ATOM 737 C C . GLN A 1 96 ? 3.208 2.740 -4.808 1.00 94.69 96 GLN A C 1
ATOM 739 O O . GLN A 1 96 ? 2.775 1.739 -5.360 1.00 94.69 96 GLN A O 1
ATOM 744 N N . ASP A 1 97 ? 2.602 3.326 -3.785 1.00 93.44 97 ASP A N 1
ATOM 745 C CA . ASP A 1 97 ? 1.412 2.844 -3.078 1.00 93.44 97 ASP A CA 1
ATOM 746 C C . ASP A 1 97 ? 0.078 3.375 -3.633 1.00 93.44 97 ASP A C 1
ATOM 748 O O . ASP A 1 97 ? -0.961 3.135 -3.028 1.00 93.44 97 ASP A O 1
ATOM 752 N N . THR A 1 98 ? 0.078 4.062 -4.781 1.00 94.81 98 THR A N 1
ATOM 753 C CA . THR A 1 98 ? -1.142 4.505 -5.484 1.00 94.81 98 THR A CA 1
ATOM 754 C C . THR A 1 98 ? -1.057 4.197 -6.984 1.00 94.81 98 THR A C 1
ATOM 756 O O . THR A 1 98 ? 0.062 4.083 -7.513 1.00 94.81 98 THR A O 1
ATOM 759 N N . PRO A 1 99 ? -2.196 4.092 -7.703 1.00 95.44 99 PRO A N 1
ATOM 760 C CA . PRO A 1 99 ? -2.195 3.866 -9.148 1.00 95.44 99 PRO A CA 1
ATOM 761 C C . PRO A 1 99 ? -1.382 4.928 -9.900 1.00 95.44 99 PRO A C 1
ATOM 763 O O . PRO A 1 99 ? -0.562 4.598 -10.754 1.00 95.44 99 PRO A O 1
ATOM 766 N N . GLU A 1 100 ? -1.517 6.198 -9.520 1.00 95.88 100 GLU A N 1
ATOM 767 C CA . GLU A 1 100 ? -0.847 7.328 -10.168 1.00 95.88 100 GLU A CA 1
ATOM 768 C C . GLU A 1 100 ? 0.671 7.246 -9.986 1.00 95.88 100 GLU A C 1
ATOM 770 O O . GLU A 1 100 ? 1.436 7.470 -10.929 1.00 95.88 100 GLU A O 1
ATOM 775 N N . LYS A 1 101 ? 1.133 6.878 -8.782 1.00 96.12 101 LYS A N 1
ATOM 776 C CA . LYS A 1 101 ? 2.563 6.676 -8.510 1.00 96.12 101 LYS A CA 1
ATOM 777 C C . LYS A 1 101 ? 3.120 5.501 -9.312 1.00 96.12 101 LYS A C 1
ATOM 779 O O . LYS A 1 101 ? 4.230 5.609 -9.841 1.00 96.12 101 LYS A O 1
ATOM 784 N N . MET A 1 102 ? 2.369 4.403 -9.430 1.00 97.06 102 MET A N 1
ATOM 785 C CA . MET A 1 102 ? 2.765 3.253 -10.251 1.00 97.06 102 MET A CA 1
ATOM 786 C C . MET A 1 102 ? 2.863 3.629 -11.732 1.00 97.06 102 MET A C 1
ATOM 788 O O . MET A 1 102 ? 3.866 3.337 -12.384 1.00 97.06 102 MET A O 1
ATOM 792 N N . GLU A 1 103 ? 1.867 4.334 -12.266 1.00 97.69 103 GLU A N 1
ATOM 793 C CA . GLU A 1 103 ? 1.859 4.810 -13.652 1.00 97.69 103 GLU A CA 1
ATOM 794 C C . GLU A 1 103 ? 3.022 5.762 -13.941 1.00 97.69 103 GLU A C 1
ATOM 796 O O . GLU A 1 103 ? 3.736 5.596 -14.937 1.00 97.69 103 GLU A O 1
ATOM 801 N N . ALA A 1 104 ? 3.266 6.725 -13.048 1.00 98.06 104 ALA A N 1
ATOM 802 C CA . ALA A 1 104 ? 4.385 7.652 -13.160 1.00 98.06 104 ALA A CA 1
ATOM 803 C C . ALA A 1 104 ? 5.731 6.910 -13.169 1.00 98.06 104 ALA A C 1
ATOM 805 O O . ALA A 1 104 ? 6.604 7.212 -13.993 1.00 98.06 104 ALA A O 1
ATOM 806 N N . TYR A 1 105 ? 5.891 5.904 -12.305 1.00 97.62 105 TYR A N 1
ATOM 807 C CA . TYR A 1 105 ? 7.091 5.075 -12.266 1.00 97.62 105 TYR A CA 1
ATOM 808 C C . TYR A 1 105 ? 7.264 4.270 -13.560 1.00 97.62 105 TYR A C 1
ATOM 810 O O . TYR A 1 105 ? 8.334 4.317 -14.173 1.00 97.62 105 TYR A O 1
ATOM 818 N N . ILE A 1 106 ? 6.213 3.595 -14.035 1.00 97.62 106 ILE A N 1
ATOM 819 C CA . ILE A 1 106 ? 6.241 2.838 -15.296 1.00 97.62 106 ILE A CA 1
ATOM 820 C C . ILE A 1 106 ? 6.621 3.748 -16.466 1.00 97.62 106 ILE A C 1
ATOM 822 O O . ILE A 1 106 ? 7.470 3.383 -17.279 1.00 97.62 106 ILE A O 1
ATOM 826 N N . LYS A 1 107 ? 6.053 4.956 -16.538 1.00 98.25 107 LYS A N 1
ATOM 827 C CA . LYS A 1 107 ? 6.367 5.934 -17.588 1.00 98.25 107 LYS A CA 1
ATOM 828 C C . LYS A 1 107 ? 7.825 6.393 -17.533 1.00 98.25 107 LYS A C 1
ATOM 830 O O . LYS A 1 107 ? 8.463 6.509 -18.587 1.00 98.25 107 LYS A O 1
ATOM 835 N N . ARG A 1 108 ? 8.347 6.653 -16.328 1.00 97.56 108 ARG A N 1
ATOM 836 C CA . ARG A 1 108 ? 9.738 7.075 -16.088 1.00 97.56 108 ARG A CA 1
ATOM 837 C C . ARG A 1 108 ? 10.736 5.984 -16.471 1.00 97.56 108 ARG A C 1
ATOM 839 O O . ARG A 1 108 ? 11.747 6.285 -17.096 1.00 97.56 108 ARG A O 1
ATOM 846 N N . TYR A 1 109 ? 10.433 4.728 -16.150 1.00 97.19 109 TYR A N 1
ATOM 847 C CA . TYR A 1 109 ? 11.323 3.580 -16.350 1.00 97.19 109 TYR A CA 1
ATOM 848 C C . TYR A 1 109 ? 10.908 2.672 -17.516 1.00 97.19 109 TYR A C 1
ATOM 850 O O . TYR A 1 109 ? 11.311 1.512 -17.577 1.00 97.19 109 TYR A O 1
ATOM 858 N N . ARG A 1 110 ? 10.155 3.197 -18.491 1.00 96.44 110 ARG A N 1
ATOM 859 C CA . ARG A 1 110 ? 9.642 2.428 -19.642 1.00 96.44 110 ARG A CA 1
ATOM 860 C C . ARG A 1 110 ? 10.719 1.718 -20.472 1.00 96.44 110 ARG A C 1
ATOM 862 O O . ARG A 1 110 ? 10.437 0.684 -21.063 1.00 96.44 110 ARG A O 1
ATOM 869 N N . ASN A 1 111 ? 11.942 2.251 -20.472 1.00 97.06 111 ASN A N 1
ATOM 870 C CA . ASN A 1 111 ? 13.098 1.714 -21.199 1.00 97.06 111 ASN A CA 1
ATOM 871 C C . ASN A 1 111 ? 14.088 0.971 -20.281 1.00 97.06 111 ASN A C 1
ATOM 873 O O . ASN A 1 111 ? 15.243 0.767 -20.656 1.00 97.06 111 ASN A O 1
ATOM 877 N N . ALA A 1 112 ? 13.688 0.621 -19.052 1.00 97.06 112 ALA A N 1
ATOM 878 C CA . ALA A 1 112 ? 14.545 -0.139 -18.150 1.00 97.06 112 ALA A CA 1
ATOM 879 C C . ALA A 1 112 ? 14.940 -1.478 -18.793 1.00 97.06 112 ALA A C 1
ATOM 881 O O . ALA A 1 112 ? 14.109 -2.171 -19.378 1.00 97.06 112 ALA A O 1
ATOM 882 N N . LYS A 1 113 ? 16.220 -1.843 -18.692 1.00 97.44 113 LYS A N 1
ATOM 883 C CA . LYS A 1 113 ? 16.748 -3.058 -19.326 1.00 97.44 113 LYS A CA 1
ATOM 884 C C . LYS A 1 113 ? 16.382 -4.305 -18.509 1.00 97.44 113 LYS A C 1
ATOM 886 O O . LYS A 1 113 ? 16.436 -4.231 -17.274 1.00 97.44 113 LYS A O 1
ATOM 891 N N . PRO A 1 114 ? 16.075 -5.448 -19.153 1.00 97.38 114 PRO A N 1
ATOM 892 C CA . PRO A 1 114 ? 15.911 -6.723 -18.460 1.00 97.38 114 PRO A CA 1
ATOM 893 C C . PRO A 1 114 ? 17.069 -7.010 -17.496 1.00 97.38 114 PRO A C 1
ATOM 895 O O . PRO A 1 114 ? 18.218 -6.672 -17.771 1.00 97.38 114 PRO A O 1
ATOM 898 N N . GLY A 1 115 ? 16.752 -7.583 -16.334 1.00 95.38 115 GLY A N 1
ATOM 899 C CA . GLY A 1 115 ? 17.721 -7.856 -15.264 1.00 95.38 115 GLY A CA 1
ATOM 900 C C . GLY A 1 115 ? 17.936 -6.706 -14.273 1.00 95.38 115 GLY A C 1
ATOM 901 O O . GLY A 1 115 ? 18.365 -6.960 -13.150 1.00 95.38 115 GLY A O 1
ATOM 902 N N . THR A 1 116 ? 17.571 -5.467 -14.619 1.00 96.50 116 THR A N 1
ATOM 903 C CA . THR A 1 116 ? 17.651 -4.337 -13.677 1.00 96.50 116 THR A CA 1
ATOM 904 C C . THR A 1 116 ? 16.524 -4.365 -12.643 1.00 96.50 116 THR A C 1
ATOM 906 O O . THR A 1 116 ? 15.427 -4.872 -12.901 1.00 96.50 116 THR A O 1
ATOM 909 N N . TRP A 1 117 ? 16.764 -3.762 -11.474 1.00 94.62 117 TRP A N 1
ATOM 910 C CA . TRP A 1 117 ? 15.731 -3.601 -10.446 1.00 94.62 117 TRP A CA 1
ATOM 911 C C . TRP A 1 117 ? 14.519 -2.826 -10.977 1.00 94.62 117 TRP A C 1
ATOM 913 O O . TRP A 1 117 ? 13.393 -3.293 -10.836 1.00 94.62 117 TRP A O 1
ATOM 923 N N . SER A 1 118 ? 14.744 -1.708 -11.677 1.00 95.94 118 SER A N 1
ATOM 924 C CA . SER A 1 118 ? 13.665 -0.906 -12.264 1.00 95.94 118 SER A CA 1
ATOM 925 C C . SER A 1 118 ? 12.832 -1.691 -13.272 1.00 95.94 118 SER A C 1
ATOM 927 O O . SER A 1 118 ? 11.615 -1.559 -13.269 1.00 95.94 118 SER A O 1
ATOM 929 N N . TYR A 1 119 ? 13.444 -2.555 -14.092 1.00 97.25 119 TYR A N 1
ATOM 930 C CA . TYR A 1 119 ? 12.681 -3.418 -14.996 1.00 97.25 119 TYR A CA 1
ATOM 931 C C . TYR A 1 119 ? 11.773 -4.375 -14.221 1.00 97.25 119 TYR A C 1
ATOM 933 O O . TYR A 1 119 ? 10.589 -4.471 -14.536 1.00 97.25 119 TYR A O 1
ATOM 941 N N . ARG A 1 120 ? 12.293 -5.033 -13.174 1.00 96.25 120 ARG A N 1
ATOM 942 C CA . ARG A 1 120 ? 11.488 -5.919 -12.314 1.00 96.25 120 ARG A CA 1
ATOM 943 C C . ARG A 1 120 ? 10.337 -5.159 -11.648 1.00 96.25 120 ARG A C 1
ATOM 945 O O . ARG A 1 120 ? 9.211 -5.645 -11.665 1.00 96.25 120 ARG A O 1
ATOM 952 N N . GLN A 1 121 ? 10.596 -3.958 -11.127 1.00 96.38 121 GLN A N 1
ATOM 953 C CA . GLN A 1 121 ? 9.562 -3.108 -10.527 1.00 96.38 121 GLN A CA 1
ATOM 954 C C . GLN A 1 121 ? 8.489 -2.690 -11.534 1.00 96.38 121 GLN A C 1
ATOM 956 O O . GLN A 1 121 ? 7.305 -2.791 -11.232 1.00 96.38 121 GLN A O 1
ATOM 961 N N . VAL A 1 122 ? 8.875 -2.311 -12.757 1.00 97.12 122 VAL A N 1
ATOM 962 C CA . VAL A 1 122 ? 7.918 -2.005 -13.832 1.00 97.12 122 VAL A CA 1
ATOM 963 C C . VAL A 1 122 ? 6.996 -3.194 -14.110 1.00 97.12 122 VAL A C 1
ATOM 965 O O . VAL A 1 122 ? 5.795 -2.989 -14.265 1.00 97.12 122 VAL A O 1
ATOM 968 N N . GLN A 1 123 ? 7.517 -4.427 -14.153 1.00 97.56 123 GLN A N 1
ATOM 969 C CA . GLN A 1 123 ? 6.669 -5.609 -14.364 1.00 97.56 123 GLN A CA 1
ATOM 970 C C . GLN A 1 123 ? 5.696 -5.835 -13.201 1.00 97.56 123 GLN A C 1
ATOM 972 O O . GLN A 1 123 ? 4.513 -6.068 -13.439 1.00 97.56 123 GLN A O 1
ATOM 977 N N . ARG A 1 124 ? 6.161 -5.698 -11.953 1.00 96.75 124 ARG A N 1
ATOM 978 C CA . ARG A 1 124 ? 5.303 -5.831 -10.763 1.00 96.75 124 ARG A CA 1
ATOM 979 C C . ARG A 1 124 ? 4.180 -4.797 -10.747 1.00 96.75 124 ARG A C 1
ATOM 981 O O . ARG A 1 124 ? 3.023 -5.155 -10.573 1.00 96.75 124 ARG A O 1
ATOM 988 N N . MET A 1 125 ? 4.496 -3.530 -11.014 1.00 97.62 125 MET A N 1
ATOM 989 C CA . MET A 1 125 ? 3.491 -2.462 -11.062 1.00 97.62 125 MET A CA 1
ATOM 990 C C . MET A 1 125 ? 2.499 -2.654 -12.211 1.00 97.62 125 MET A C 1
ATOM 992 O O . MET A 1 125 ? 1.311 -2.403 -12.037 1.00 97.62 125 MET A O 1
ATOM 996 N N . LYS A 1 126 ? 2.943 -3.153 -13.374 1.00 97.56 126 LYS A N 1
ATOM 997 C CA . LYS A 1 126 ? 2.030 -3.516 -14.470 1.00 97.56 126 LYS A CA 1
ATOM 998 C C . LYS A 1 126 ? 1.056 -4.626 -14.071 1.00 97.56 126 LYS A C 1
ATOM 1000 O O . LYS A 1 126 ? -0.098 -4.568 -14.482 1.00 97.56 126 LYS A O 1
ATOM 1005 N N . ALA A 1 127 ? 1.501 -5.604 -13.282 1.00 97.56 127 ALA A N 1
ATOM 1006 C CA . ALA A 1 127 ? 0.639 -6.662 -12.761 1.00 97.56 127 ALA A CA 1
ATOM 1007 C C . ALA A 1 127 ? -0.321 -6.155 -11.667 1.00 97.56 127 ALA A C 1
ATOM 1009 O O . ALA A 1 127 ? -1.479 -6.562 -11.633 1.00 97.56 127 ALA A O 1
ATOM 1010 N N . ALA A 1 128 ? 0.134 -5.239 -10.807 1.00 97.06 128 ALA A N 1
ATOM 1011 C CA . ALA A 1 128 ? -0.660 -4.689 -9.708 1.00 97.06 128 ALA A CA 1
ATOM 1012 C C . ALA A 1 128 ? -1.708 -3.654 -10.159 1.00 97.06 128 ALA A C 1
ATOM 1014 O O . ALA A 1 128 ? -2.806 -3.616 -9.606 1.00 97.06 128 ALA A O 1
ATOM 1015 N N . LEU A 1 129 ? -1.407 -2.834 -11.173 1.00 97.00 129 LEU A N 1
ATOM 1016 C CA . LEU A 1 129 ? -2.263 -1.724 -11.617 1.00 97.00 129 LEU A CA 1
ATOM 1017 C C . LEU A 1 129 ? -3.720 -2.120 -11.922 1.00 97.00 129 LEU A C 1
ATOM 1019 O O . LEU A 1 129 ? -4.625 -1.440 -11.436 1.00 97.00 129 LEU A O 1
ATOM 1023 N N . PRO A 1 130 ? -3.996 -3.200 -12.682 1.00 97.12 130 PRO A N 1
ATOM 1024 C CA . PRO A 1 130 ? -5.366 -3.639 -12.930 1.00 97.12 130 PRO A CA 1
ATOM 1025 C C . PRO A 1 130 ? -6.132 -3.988 -11.654 1.00 97.12 130 PRO A C 1
ATOM 1027 O O . PRO A 1 130 ? -7.347 -3.847 -11.630 1.00 97.12 130 PRO A O 1
ATOM 1030 N N . ILE A 1 131 ? -5.441 -4.444 -10.606 1.00 96.44 131 ILE A N 1
A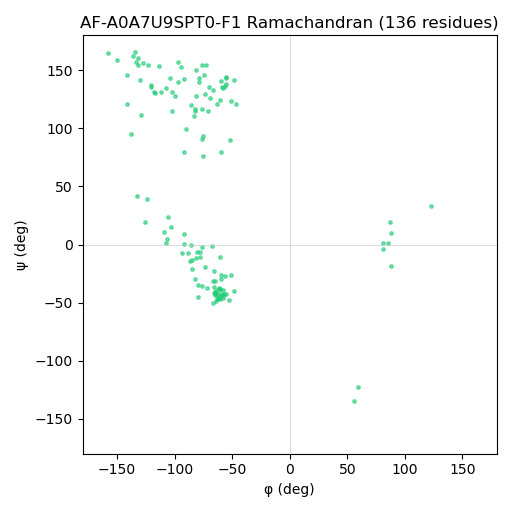TOM 1031 C CA . ILE A 1 131 ? -6.040 -4.809 -9.318 1.00 96.44 131 ILE A CA 1
ATOM 1032 C C . ILE A 1 131 ? -6.298 -3.546 -8.494 1.00 96.44 131 ILE A C 1
ATOM 1034 O O . ILE A 1 131 ? -7.396 -3.371 -7.977 1.00 96.44 131 ILE A O 1
ATOM 1038 N N . MET A 1 132 ? -5.331 -2.623 -8.443 1.00 94.50 132 MET A N 1
ATOM 1039 C CA . MET A 1 132 ? -5.472 -1.352 -7.719 1.00 94.50 132 MET A CA 1
ATOM 1040 C C . MET A 1 132 ? -6.631 -0.481 -8.212 1.00 94.50 132 MET A C 1
ATOM 1042 O O . MET A 1 132 ? -7.170 0.317 -7.451 1.00 94.50 132 MET A O 1
ATOM 1046 N N . ARG A 1 133 ? -7.022 -0.638 -9.480 1.00 94.44 133 ARG A N 1
ATOM 1047 C CA . ARG A 1 133 ? -8.154 0.070 -10.092 1.00 94.44 133 ARG A CA 1
ATOM 1048 C C . ARG A 1 133 ? -9.525 -0.547 -9.775 1.00 94.44 133 ARG A C 1
ATOM 1050 O O . ARG A 1 133 ? -10.531 0.024 -10.178 1.00 94.44 133 ARG A O 1
ATOM 1057 N N . LYS A 1 134 ? -9.587 -1.711 -9.111 1.00 92.19 134 LYS A N 1
ATOM 1058 C CA . LYS A 1 134 ? -10.855 -2.407 -8.805 1.00 92.19 134 LYS A CA 1
ATOM 1059 C C . LYS A 1 134 ? -11.540 -1.922 -7.531 1.00 92.19 134 LYS A C 1
ATOM 1061 O O . LYS A 1 134 ? -12.733 -2.155 -7.386 1.00 92.19 134 LYS A O 1
ATOM 1066 N N . PHE A 1 135 ? -10.808 -1.295 -6.614 1.00 88.19 135 PHE A N 1
ATOM 1067 C CA . PHE A 1 135 ? -11.359 -0.783 -5.361 1.00 88.19 135 PHE A CA 1
ATOM 1068 C C . PHE A 1 135 ? -11.306 0.743 -5.323 1.00 88.19 135 PHE A C 1
ATOM 1070 O O . PHE A 1 135 ? -10.496 1.376 -6.003 1.00 88.19 135 PHE A O 1
ATOM 1077 N N . ALA A 1 136 ? -12.216 1.333 -4.551 1.00 88.31 136 ALA A N 1
ATOM 1078 C CA . ALA A 1 136 ? -12.382 2.776 -4.492 1.00 88.31 136 ALA A CA 1
ATOM 1079 C C . ALA A 1 136 ? -11.353 3.445 -3.565 1.00 88.31 136 ALA A C 1
ATOM 1081 O O . ALA A 1 136 ? -10.919 2.875 -2.559 1.00 88.31 136 ALA A O 1
ATOM 1082 N N . TRP A 1 137 ? -11.022 4.689 -3.908 1.00 89.31 137 TRP A N 1
ATOM 1083 C CA . TRP A 1 137 ? -10.155 5.596 -3.158 1.00 89.31 137 TRP A CA 1
ATOM 1084 C C . TRP A 1 137 ? -10.989 6.820 -2.760 1.00 89.31 137 TRP A C 1
ATOM 1086 O O . TRP A 1 137 ? -11.699 7.356 -3.613 1.00 89.31 137 TRP A O 1
ATOM 1096 N N . ASN A 1 138 ? -10.949 7.221 -1.487 1.00 81.94 138 ASN A N 1
ATOM 1097 C CA . ASN A 1 138 ? -11.592 8.443 -0.982 1.00 81.94 138 ASN A CA 1
ATOM 1098 C C . ASN A 1 138 ? -10.592 9.580 -0.779 1.00 81.94 138 ASN A C 1
ATOM 1100 O O . ASN A 1 138 ? -9.455 9.294 -0.341 1.00 81.94 138 ASN A O 1
#

Nearest PDB structures (foldseek):
  3mkw-assembly1_B  TM=3.109E-01  e=5.263E+00  Escherichia coli K-12

pLDDT: mean 87.53, std 17.1, range [40.56, 98.25]

Radius of 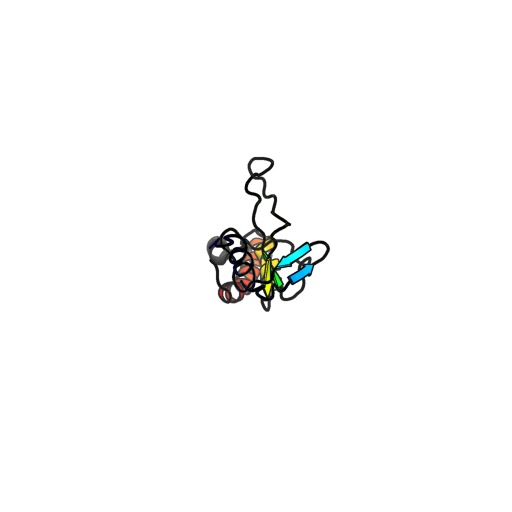gyration: 21.0 Å; Cα contacts (8 Å, |Δi|>4): 193; chains: 1; bounding box: 65×32×59 Å

Secondary structure (DSSP, 8-state):
----TTSGGGSSSS-S------EEEETTEEEEE-SEE-TT-EE---GGGSPTTEEEEE-B-SS-SSTT---B-GGG-EEEE-TTHHHHHHHGGGS--SHHHHHHHHHHTTTPPTTSHHHHHHHHHHHHHHHHTSSEE-

Mean predicted aligned error: 8.51 Å

Foldseek 3Di:
DDDPPVVVVVVPPPDPDPPPQDWDDQPPAIATEDQAADPQKFFDLPAPSDDPQKTKIWHADPDAPDVPHRHTDRVHIHIYRFHCNNLLSVLCPVVQGALVSLVVLCVVCVPPDPPDPSVVSNVSSVVCNVRRVPTYYD

Solvent-accessible surface area (backbone atoms only — not comparable to full-atom values): 8261 Å² total; per-residue (Å²): 138,85,80,70,77,73,66,66,66,73,72,76,79,77,80,82,73,82,64,85,78,46,68,50,76,37,90,94,45,61,22,42,58,42,88,48,47,52,70,78,51,44,60,50,82,59,49,87,66,47,57,87,40,37,36,47,31,33,31,64,41,94,74,54,97,47,95,88,54,80,54,62,39,72,93,71,22,27,26,33,81,32,88,61,22,60,48,39,36,67,30,24,74,82,69,39,66,44,66,68,48,34,52,52,48,37,65,75,43,68,81,45,52,87,92,38,68,61,27,55,46,39,53,32,33,64,65,18,44,72,52,61,71,71,53,53,78,90